Protein AF-A0A416XST8-F1 (afdb_monomer_lite)

Secondary structure (DSSP, 8-state):
---HHHHHHHHHHHHHHS-HHHHHHHHS-S-HHHHHHHHHHHHS---PPPPPP--PPPTTS-SS--HHHHHHHHHHHHTS---HHHHHHHTT--TTTTTPPP-

Sequence (103 aa):
MYSKEQKDIALRIYHQTESVTETIRILGYPTRRNLYTWIAEENTPPKTRKEYPVIDNPPDHPRNPPLEVKLNAIHRCYELGENIKYVSEDIGYSRASIYVSDE

Foldseek 3Di:
DDDPVRLVQLVVVCVVVVDLVVSCVVPVDDPSVVNVVSVVPVVDDPPDDDDDDPPADDPVDGLADPPVLLVVLCCCCPVVVDDLVVSCVVVVHDSVSSVDDDD

pLDDT: mean 91.88, std 8.28, range [55.78, 98.25]

Structure (mmCIF, N/CA/C/O backbone):
data_AF-A0A416XST8-F1
#
_entry.id   AF-A0A416XST8-F1
#
loop_
_atom_site.group_PDB
_atom_site.id
_atom_site.type_symbol
_atom_site.label_atom_id
_atom_site.label_alt_id
_atom_site.label_comp_id
_atom_site.label_asym_id
_atom_site.label_entity_id
_atom_site.label_seq_id
_atom_site.pdbx_PDB_ins_code
_atom_site.Cartn_x
_atom_site.Cartn_y
_atom_site.Cartn_z
_atom_site.occupancy
_atom_site.B_iso_or_equiv
_atom_site.auth_seq_id
_atom_site.auth_comp_id
_atom_site.auth_asym_id
_atom_site.auth_atom_id
_atom_site.pdbx_PDB_model_num
ATOM 1 N N . MET A 1 1 ? -6.009 11.958 19.847 1.00 83.38 1 MET A N 1
ATOM 2 C CA . MET A 1 1 ? -5.606 10.536 19.790 1.00 83.38 1 MET A CA 1
ATOM 3 C C . MET A 1 1 ? -5.826 9.960 21.181 1.00 83.38 1 MET A C 1
ATOM 5 O O . MET A 1 1 ? -5.466 10.645 22.128 1.00 83.38 1 MET A O 1
ATOM 9 N N . TYR A 1 2 ? -6.502 8.816 21.313 1.00 93.69 2 TYR A N 1
ATOM 10 C CA . TYR A 1 2 ? -6.760 8.188 22.619 1.00 93.69 2 TYR A CA 1
ATOM 11 C C . TYR A 1 2 ? -5.604 7.255 22.981 1.00 93.69 2 TYR A C 1
ATOM 13 O O . TYR A 1 2 ? -5.041 6.623 22.084 1.00 93.69 2 TYR A O 1
ATOM 21 N N . SER A 1 3 ? -5.247 7.182 24.263 1.00 96.06 3 SER A N 1
ATOM 22 C CA . SER A 1 3 ? -4.231 6.241 24.737 1.00 96.06 3 SER A CA 1
ATOM 23 C C . SER A 1 3 ? -4.755 4.801 24.711 1.00 96.06 3 SER A C 1
ATOM 25 O O . SER A 1 3 ? -5.964 4.562 24.609 1.00 96.06 3 SER A O 1
ATOM 27 N N . LYS A 1 4 ? -3.843 3.829 24.813 1.00 94.62 4 LYS A N 1
ATOM 28 C CA . LYS A 1 4 ? -4.215 2.413 24.903 1.00 94.62 4 LYS A CA 1
ATOM 29 C C . LYS A 1 4 ? -5.067 2.158 26.149 1.00 94.62 4 LYS A C 1
ATOM 31 O O . LYS A 1 4 ? -6.109 1.527 26.056 1.00 94.62 4 LYS A O 1
ATOM 36 N N . GLU A 1 5 ? -4.694 2.760 27.274 1.00 96.75 5 GLU A N 1
ATOM 37 C CA . GLU A 1 5 ? -5.413 2.655 28.545 1.00 96.75 5 GLU A CA 1
ATOM 38 C C . GLU A 1 5 ? -6.831 3.230 28.435 1.00 96.75 5 GLU A C 1
ATOM 40 O O . GLU A 1 5 ? -7.781 2.631 28.930 1.00 96.75 5 GLU A O 1
ATOM 45 N N . GLN A 1 6 ? -7.004 4.365 27.746 1.00 97.12 6 GLN A N 1
ATOM 46 C CA . GLN A 1 6 ? -8.332 4.938 27.494 1.00 97.12 6 GLN A CA 1
ATOM 47 C C . GLN A 1 6 ? -9.207 4.008 26.648 1.00 97.12 6 GLN A C 1
ATOM 49 O O . GLN A 1 6 ? -10.397 3.859 26.929 1.00 97.12 6 GLN A O 1
ATOM 54 N N . LYS A 1 7 ? -8.626 3.378 25.621 1.00 96.62 7 LYS A N 1
ATOM 55 C CA . LYS A 1 7 ? -9.323 2.396 24.785 1.00 96.62 7 LYS A CA 1
ATOM 56 C C . LYS A 1 7 ? -9.721 1.158 25.594 1.00 96.62 7 LYS A C 1
ATOM 58 O O . LYS A 1 7 ? -10.874 0.742 25.515 1.00 96.62 7 LYS A O 1
ATOM 63 N N . ASP A 1 8 ? -8.816 0.631 26.414 1.00 96.50 8 ASP A N 1
ATOM 64 C CA . ASP A 1 8 ? -9.058 -0.553 27.246 1.00 96.50 8 ASP A CA 1
ATOM 65 C C . ASP A 1 8 ? -10.142 -0.285 28.307 1.00 96.50 8 ASP A C 1
ATOM 67 O O . ASP A 1 8 ? -11.032 -1.110 28.520 1.00 96.50 8 ASP A O 1
ATOM 71 N N . ILE A 1 9 ? -10.136 0.901 28.932 1.00 97.69 9 ILE A N 1
ATOM 72 C CA . ILE A 1 9 ? -11.204 1.322 29.852 1.00 97.69 9 ILE A CA 1
ATOM 73 C C . ILE A 1 9 ? -12.544 1.418 29.113 1.00 97.69 9 ILE A C 1
ATOM 75 O O . ILE A 1 9 ? -13.547 0.920 29.625 1.00 97.69 9 ILE A O 1
ATOM 79 N N . ALA A 1 10 ? -12.576 2.029 27.924 1.00 97.69 10 ALA A N 1
ATOM 80 C CA . ALA A 1 10 ? -13.802 2.175 27.143 1.00 97.69 10 ALA A CA 1
ATOM 81 C C . ALA A 1 10 ? -14.406 0.823 26.740 1.00 97.69 10 ALA A C 1
ATOM 83 O O . ALA A 1 10 ? -15.610 0.630 26.903 1.00 97.69 10 ALA A O 1
ATOM 84 N N . LEU A 1 11 ? -13.578 -0.123 26.287 1.00 97.00 11 LEU A N 1
ATOM 85 C CA . LEU A 1 11 ? -14.014 -1.486 25.972 1.00 97.00 11 LEU A CA 1
ATOM 86 C C . LEU A 1 11 ? -14.529 -2.215 27.220 1.00 97.00 11 LEU A C 1
ATOM 88 O O . LEU A 1 11 ? -15.602 -2.809 27.182 1.00 97.00 11 LEU A O 1
ATOM 92 N N . ARG A 1 12 ? -13.842 -2.094 28.364 1.00 97.69 12 ARG A N 1
ATOM 93 C CA . ARG A 1 12 ? -14.300 -2.694 29.627 1.00 97.69 12 ARG A CA 1
ATOM 94 C C . ARG A 1 12 ? -15.671 -2.174 30.066 1.00 97.69 12 ARG A C 1
ATOM 96 O O . ARG A 1 12 ? -16.506 -2.971 30.475 1.00 97.69 12 ARG A O 1
ATOM 103 N N . ILE A 1 13 ? -15.904 -0.861 30.001 1.00 97.94 13 ILE A N 1
ATOM 104 C CA . ILE A 1 13 ? -17.213 -0.284 30.348 1.00 97.94 13 ILE A CA 1
ATOM 105 C C . ILE A 1 13 ? -18.277 -0.722 29.338 1.00 97.94 13 ILE A C 1
ATOM 107 O O . ILE A 1 13 ? -19.387 -1.044 29.742 1.00 97.94 13 ILE A O 1
ATOM 111 N N . TYR A 1 14 ? -17.949 -0.782 28.045 1.00 97.62 14 TYR A N 1
ATOM 112 C CA . TYR A 1 14 ? -18.858 -1.311 27.027 1.00 97.62 14 TYR A CA 1
ATOM 113 C C . TYR A 1 14 ? -19.301 -2.750 27.318 1.00 97.62 14 TYR A C 1
ATOM 115 O O . TYR A 1 14 ? -20.494 -3.022 27.265 1.00 97.62 14 TYR A O 1
ATOM 123 N N . HIS A 1 15 ? -18.389 -3.641 27.712 1.00 96.75 15 HIS A N 1
ATOM 124 C CA . HIS A 1 15 ? -18.744 -5.017 28.089 1.00 96.75 15 HIS A CA 1
ATOM 125 C C . HIS A 1 15 ? -19.613 -5.103 29.350 1.00 96.75 15 HIS A C 1
ATOM 127 O O . HIS A 1 15 ? -20.321 -6.084 29.536 1.00 96.75 15 HIS A O 1
ATOM 133 N N . GLN A 1 16 ? -19.578 -4.090 30.221 1.00 97.31 16 GLN A N 1
ATOM 134 C CA . GLN A 1 16 ? -20.447 -4.017 31.402 1.00 97.31 16 GLN A CA 1
ATOM 135 C C . GLN A 1 16 ? -21.836 -3.458 31.083 1.00 97.31 16 GLN A C 1
ATOM 137 O O . GLN A 1 16 ? -22.813 -3.864 31.706 1.00 97.31 16 GLN A O 1
ATOM 142 N N . THR A 1 17 ? -21.927 -2.489 30.168 1.00 96.81 17 THR A N 1
ATOM 143 C CA . THR A 1 17 ? -23.188 -1.810 29.833 1.00 96.81 17 THR A CA 1
ATOM 144 C C . THR A 1 17 ? -23.915 -2.426 28.646 1.00 96.81 17 THR A C 1
ATOM 146 O O . THR A 1 17 ? -25.084 -2.112 28.436 1.00 96.81 17 THR A O 1
ATOM 149 N N . GLU A 1 18 ? -23.207 -3.202 27.821 1.00 95.31 18 GLU A N 1
ATOM 150 C CA . GLU A 1 18 ? -23.644 -3.717 26.516 1.00 95.31 18 GLU A CA 1
ATOM 151 C C . GLU A 1 18 ? -24.215 -2.618 25.592 1.00 95.31 18 GLU A C 1
ATOM 153 O O . GLU A 1 18 ? -25.010 -2.868 24.686 1.00 95.31 18 GLU A O 1
ATOM 158 N N . SER A 1 19 ? -23.819 -1.357 25.815 1.00 97.31 19 SER A N 1
ATOM 159 C CA . SER A 1 19 ? -24.413 -0.191 25.156 1.00 97.31 19 SER A CA 1
ATOM 160 C C . SER A 1 19 ? -23.389 0.907 24.897 1.00 97.31 19 SER A C 1
ATOM 162 O O . SER A 1 19 ? -22.955 1.607 25.811 1.00 97.31 19 SER A O 1
ATOM 164 N N . VAL A 1 20 ? -23.088 1.132 23.613 1.00 97.25 20 VAL A N 1
ATOM 165 C CA . VAL A 1 20 ? -22.196 2.198 23.116 1.00 97.25 20 VAL A CA 1
ATOM 166 C C . VAL A 1 20 ? -22.618 3.579 23.617 1.00 97.25 20 VAL A C 1
ATOM 168 O O . VAL A 1 20 ? -21.779 4.387 24.012 1.00 97.25 20 VAL A O 1
ATOM 171 N N . THR A 1 21 ? -23.919 3.878 23.589 1.00 97.75 21 THR A N 1
ATOM 172 C CA . THR A 1 21 ? -24.422 5.188 24.026 1.00 97.75 21 THR A CA 1
ATOM 173 C C . THR A 1 21 ? -24.213 5.378 25.523 1.00 97.75 21 THR A C 1
ATOM 175 O O . THR A 1 21 ? -23.799 6.458 25.939 1.00 97.75 21 THR A O 1
ATOM 178 N N . GLU A 1 22 ? -24.441 4.331 26.316 1.00 98.00 22 GLU A N 1
ATOM 179 C CA . GLU A 1 22 ? -24.264 4.387 27.764 1.00 98.00 22 GLU A CA 1
ATOM 180 C C . GLU A 1 22 ? -22.784 4.490 28.150 1.00 98.00 22 GLU A C 1
ATOM 182 O O . GLU A 1 22 ? -22.423 5.318 28.981 1.00 98.00 22 GLU A O 1
ATOM 187 N N . THR A 1 23 ? -21.902 3.749 27.475 1.00 98.25 23 THR A N 1
ATOM 188 C CA . THR A 1 23 ? -20.447 3.852 27.661 1.00 98.25 23 THR A CA 1
ATOM 189 C C . THR A 1 23 ? -19.948 5.278 27.440 1.00 98.25 23 THR A C 1
ATOM 191 O O . THR A 1 23 ? -19.205 5.814 28.260 1.00 98.25 23 THR A O 1
ATOM 194 N N . ILE A 1 24 ? -20.393 5.921 26.355 1.00 97.94 24 ILE A N 1
ATOM 195 C CA . ILE A 1 24 ? -20.001 7.297 26.024 1.00 97.94 24 ILE A CA 1
ATOM 196 C C . ILE A 1 24 ? -20.590 8.289 27.027 1.00 97.94 24 ILE A C 1
ATOM 198 O O . ILE A 1 24 ? -19.922 9.256 27.384 1.00 97.94 24 ILE A O 1
ATOM 202 N N . ARG A 1 25 ? -21.813 8.049 27.514 1.00 97.94 25 ARG A N 1
ATOM 203 C CA . ARG A 1 25 ? -22.441 8.869 28.558 1.00 97.94 25 ARG A CA 1
ATOM 204 C C . ARG A 1 25 ? -21.659 8.811 29.873 1.00 97.94 25 ARG A C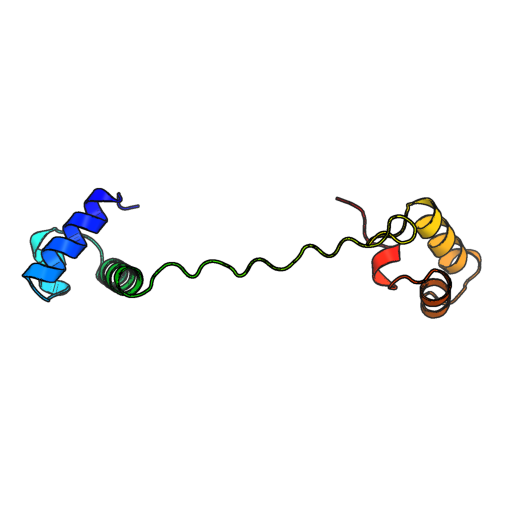 1
ATOM 206 O O . ARG A 1 25 ? -21.473 9.850 30.495 1.00 97.94 25 ARG A O 1
ATOM 213 N N . ILE A 1 26 ? -21.193 7.625 30.269 1.00 97.69 26 ILE A N 1
ATOM 214 C CA . ILE A 1 26 ? -20.421 7.403 31.502 1.00 97.69 26 ILE A CA 1
ATOM 215 C C . ILE A 1 26 ? -19.028 8.033 31.408 1.00 97.69 26 ILE A C 1
ATOM 217 O O . ILE A 1 26 ? -18.577 8.678 32.351 1.00 97.69 26 ILE A O 1
ATOM 221 N N . LEU A 1 27 ? -18.332 7.839 30.286 1.00 97.38 27 LEU A N 1
ATOM 222 C CA . LEU A 1 27 ? -16.933 8.248 30.143 1.00 97.38 27 LEU A CA 1
ATOM 223 C C . LEU A 1 27 ? -16.757 9.679 29.616 1.00 97.38 27 LEU A C 1
ATOM 225 O O . LEU A 1 27 ? -15.704 10.277 29.818 1.00 97.38 27 LEU A O 1
ATOM 229 N N . GLY A 1 28 ? -17.745 10.223 28.903 1.00 97.62 28 GLY A N 1
ATOM 230 C CA . GLY A 1 28 ? -17.625 11.487 28.164 1.00 97.62 28 GLY A CA 1
ATOM 231 C C . GLY A 1 28 ? -16.782 11.382 26.883 1.00 97.62 28 GLY A C 1
ATOM 232 O O . GLY A 1 28 ? -16.553 12.376 26.197 1.00 97.62 28 GLY A O 1
ATOM 233 N N . TYR A 1 29 ? -16.311 10.179 26.556 1.00 96.38 29 TYR A N 1
ATOM 234 C CA . TYR A 1 29 ? -15.532 9.827 25.371 1.00 96.38 29 TYR A CA 1
ATOM 235 C C . TYR A 1 29 ? -15.686 8.313 25.104 1.00 96.38 29 TYR A C 1
ATOM 237 O O . TYR A 1 29 ? -16.183 7.593 25.967 1.00 96.38 29 TYR A O 1
ATOM 245 N N . PRO A 1 30 ? -15.243 7.773 23.957 1.00 96.19 30 PRO A N 1
ATOM 246 C CA . PRO A 1 30 ? -14.861 8.462 22.727 1.00 96.19 30 PRO A CA 1
ATOM 247 C C . PRO A 1 30 ? -16.106 8.873 21.915 1.00 96.19 30 PRO A C 1
ATOM 249 O O . PRO A 1 30 ? -17.229 8.855 22.409 1.00 96.19 30 PRO A O 1
ATOM 252 N N . THR A 1 31 ? -15.941 9.237 20.642 1.00 96.81 31 THR A N 1
ATOM 253 C CA . THR A 1 31 ? -17.087 9.325 19.722 1.00 96.81 31 THR A CA 1
ATOM 254 C C . THR A 1 31 ? -17.669 7.931 19.450 1.00 96.81 31 THR A C 1
ATOM 256 O O . THR A 1 31 ? -16.950 6.932 19.505 1.00 96.81 31 THR A O 1
ATOM 259 N N . ARG A 1 32 ? -18.953 7.848 19.060 1.00 96.88 32 ARG A N 1
ATOM 260 C CA . ARG A 1 32 ? -19.585 6.566 18.669 1.00 96.88 32 ARG A CA 1
ATOM 261 C C . ARG A 1 32 ? -18.785 5.812 17.611 1.00 96.88 32 ARG A C 1
ATOM 263 O O . ARG A 1 32 ? -18.619 4.604 17.726 1.00 96.88 32 ARG A O 1
ATOM 270 N N . ARG A 1 33 ? -18.270 6.527 16.602 1.00 96.75 33 ARG A N 1
ATOM 271 C CA . ARG A 1 33 ? -17.465 5.940 15.521 1.00 96.75 33 ARG A CA 1
ATOM 272 C C . ARG A 1 33 ? -16.238 5.220 16.074 1.00 96.75 33 ARG A C 1
ATOM 274 O O . ARG A 1 33 ? -16.002 4.079 15.707 1.00 96.75 33 ARG A O 1
ATOM 281 N N . ASN A 1 34 ? -15.497 5.873 16.964 1.00 96.31 34 ASN A N 1
ATOM 282 C CA . ASN A 1 34 ? -14.289 5.290 17.537 1.00 96.31 34 ASN A CA 1
ATOM 283 C C . ASN A 1 34 ? -14.606 4.055 18.380 1.00 96.31 34 ASN A C 1
ATOM 285 O O . ASN A 1 34 ? -13.903 3.060 18.253 1.00 96.31 34 ASN A O 1
ATOM 289 N N . LEU A 1 35 ? -15.674 4.091 19.187 1.00 96.75 35 LEU A N 1
ATOM 290 C CA . LEU A 1 35 ? -16.043 2.936 20.004 1.00 96.75 35 LEU A CA 1
ATOM 291 C C . LEU A 1 35 ? -16.444 1.734 19.134 1.00 96.75 35 LEU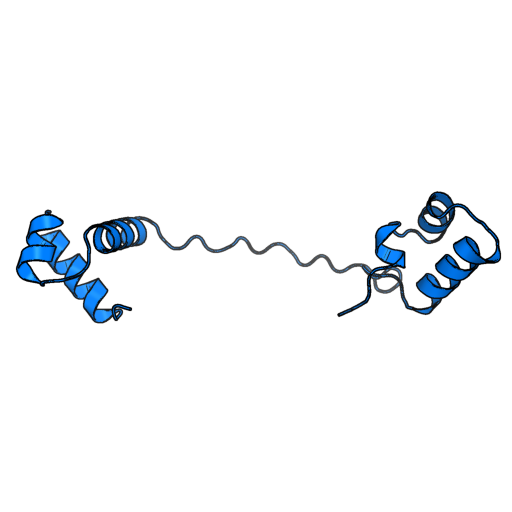 A C 1
ATOM 293 O O . LEU A 1 35 ? -15.955 0.637 19.374 1.00 96.75 35 LEU A O 1
ATOM 297 N N . TYR A 1 36 ? -17.231 1.939 18.071 1.00 96.38 36 TYR A N 1
ATOM 298 C CA . TYR A 1 36 ? -17.529 0.869 17.109 1.00 96.38 36 TYR A CA 1
ATOM 299 C C . TYR A 1 36 ? -16.273 0.309 16.434 1.00 96.38 36 TYR A C 1
ATOM 301 O O . TYR A 1 36 ? -16.148 -0.906 16.306 1.00 96.38 36 TYR A O 1
ATOM 309 N N . THR A 1 37 ? -15.334 1.170 16.027 1.00 95.00 37 THR A N 1
ATOM 310 C CA . THR A 1 37 ? -14.052 0.726 15.464 1.00 95.00 37 THR A CA 1
ATOM 311 C C . THR A 1 37 ? -13.296 -0.161 16.451 1.00 95.00 37 THR A C 1
ATOM 313 O O . THR A 1 37 ? -12.829 -1.229 16.074 1.00 95.00 37 THR A O 1
ATOM 316 N N . TRP A 1 38 ? -13.207 0.240 17.719 1.00 94.94 38 TRP A N 1
ATOM 317 C CA . TRP A 1 38 ? -12.486 -0.524 18.737 1.00 94.94 38 TRP A CA 1
ATOM 318 C C . TRP A 1 38 ? -13.142 -1.869 19.046 1.00 94.94 38 TRP A C 1
ATOM 320 O O . TRP A 1 38 ? -12.427 -2.853 19.189 1.00 94.94 38 TRP A O 1
ATOM 330 N N . ILE A 1 39 ? -14.477 -1.927 19.075 1.00 94.50 39 ILE A N 1
ATOM 331 C CA . ILE A 1 39 ? -15.231 -3.182 19.217 1.00 94.50 39 ILE A CA 1
ATOM 332 C C . ILE A 1 39 ? -14.961 -4.104 18.018 1.00 94.50 39 ILE A C 1
ATOM 334 O O . ILE A 1 39 ? -14.753 -5.303 18.182 1.00 94.50 39 ILE A O 1
ATOM 338 N N . ALA A 1 40 ? -14.928 -3.568 16.796 1.00 92.94 40 ALA A N 1
ATOM 339 C CA . ALA A 1 40 ? -14.623 -4.363 15.606 1.00 92.94 40 ALA A CA 1
ATOM 340 C C . ALA A 1 40 ? -13.180 -4.900 15.615 1.00 92.94 40 ALA A C 1
ATOM 342 O O . ALA A 1 40 ? -12.947 -6.047 15.233 1.00 92.94 40 ALA A O 1
ATOM 343 N N . GLU A 1 41 ? -12.223 -4.088 16.069 1.00 90.06 41 GLU A N 1
ATOM 344 C CA . GLU A 1 41 ? -10.815 -4.470 16.226 1.00 90.06 41 GLU A CA 1
ATOM 345 C C . GLU A 1 41 ? -10.609 -5.521 17.325 1.00 90.06 41 GLU A C 1
ATOM 347 O O . GLU A 1 41 ? -9.789 -6.413 17.152 1.00 90.06 41 GLU A O 1
ATOM 352 N N . GLU A 1 42 ? -11.355 -5.462 18.430 1.00 87.88 42 GLU A N 1
ATOM 353 C CA . GLU A 1 42 ? -11.320 -6.490 19.482 1.00 87.88 42 GLU A CA 1
ATOM 354 C C . GLU A 1 42 ? -11.785 -7.857 18.951 1.00 87.88 42 GLU A C 1
ATOM 356 O O . GLU A 1 42 ? -11.184 -8.886 19.252 1.00 87.88 42 GLU A O 1
ATOM 361 N N . ASN A 1 43 ? -12.809 -7.858 18.092 1.00 82.81 43 ASN A N 1
ATOM 362 C CA . ASN A 1 43 ? -13.350 -9.071 17.473 1.00 82.81 43 ASN A CA 1
ATOM 363 C C . ASN A 1 43 ? -12.541 -9.566 16.262 1.00 82.81 43 ASN A C 1
ATOM 365 O O . ASN A 1 43 ? -12.746 -10.689 15.798 1.00 82.81 43 ASN A O 1
ATOM 369 N N . THR A 1 44 ? -11.639 -8.742 15.725 1.00 83.69 44 THR A N 1
ATOM 370 C CA . THR A 1 44 ? -10.854 -9.068 14.532 1.00 83.69 44 THR A CA 1
ATOM 371 C C . THR A 1 44 ? -9.373 -9.076 14.891 1.00 83.69 44 THR A C 1
ATOM 373 O O . THR A 1 44 ? -8.759 -8.007 14.922 1.00 83.69 44 THR A O 1
ATOM 376 N N . PRO A 1 45 ? -8.749 -10.247 15.117 1.00 72.06 45 PRO A N 1
ATOM 377 C CA . PRO A 1 45 ? -7.317 -10.284 15.364 1.00 72.06 45 PRO A CA 1
ATOM 378 C C . PRO A 1 45 ? -6.575 -9.634 14.184 1.00 72.06 45 PRO A C 1
ATOM 380 O O . PRO A 1 45 ? -6.988 -9.817 13.028 1.00 72.06 45 PRO A O 1
ATOM 383 N N . PRO A 1 46 ? -5.489 -8.877 14.436 1.00 73.62 46 PRO A N 1
ATOM 384 C CA . PRO A 1 46 ? -4.684 -8.295 13.374 1.00 73.62 46 PRO A CA 1
ATOM 385 C C . PRO A 1 46 ? -4.295 -9.386 12.380 1.00 73.62 46 PRO A C 1
ATOM 387 O O . PRO A 1 46 ? -3.657 -10.375 12.744 1.00 73.62 46 PRO A O 1
ATOM 390 N N . LYS A 1 47 ? -4.698 -9.229 11.116 1.00 77.06 47 LYS A N 1
ATOM 391 C CA . LYS A 1 47 ? -4.267 -10.148 10.063 1.00 77.06 47 LYS A CA 1
ATOM 392 C C . LYS A 1 47 ? -2.757 -10.001 9.929 1.00 77.06 47 LYS A C 1
ATOM 394 O O . LYS A 1 47 ? -2.282 -8.948 9.502 1.00 77.06 47 LYS A O 1
ATOM 399 N N . THR A 1 48 ? -2.005 -11.040 10.276 1.00 79.50 48 THR A N 1
ATOM 400 C CA . THR A 1 48 ? -0.591 -11.101 9.917 1.00 79.50 48 THR A CA 1
ATOM 401 C C . THR A 1 48 ? -0.510 -11.071 8.395 1.00 79.50 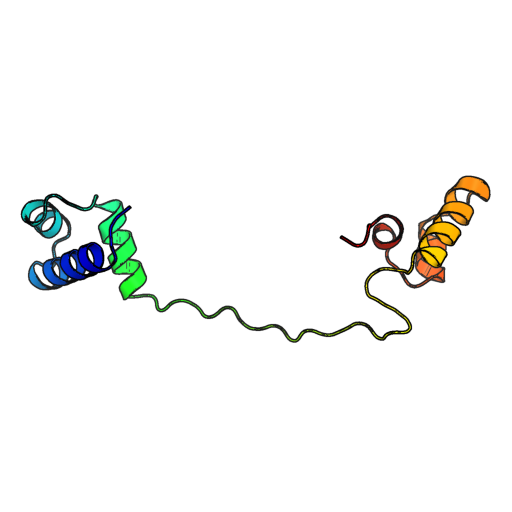48 THR A C 1
ATOM 403 O O . THR A 1 48 ? -1.203 -11.812 7.689 1.00 79.50 48 THR A O 1
ATOM 406 N N . ARG A 1 49 ? 0.270 -10.129 7.859 1.00 77.19 49 ARG A N 1
ATOM 407 C CA . ARG A 1 49 ? 0.512 -10.079 6.419 1.00 77.19 49 ARG A CA 1
ATOM 408 C C . ARG A 1 49 ? 1.208 -11.385 6.047 1.00 77.19 49 ARG A C 1
ATOM 410 O O . ARG A 1 49 ? 2.180 -11.754 6.696 1.00 77.19 49 ARG A O 1
ATOM 417 N N . LYS A 1 50 ? 0.705 -12.087 5.028 1.00 80.00 50 LYS A N 1
ATOM 418 C CA . LYS A 1 50 ? 1.399 -13.266 4.502 1.00 80.00 50 LYS A CA 1
ATOM 419 C C . LYS A 1 50 ? 2.788 -12.830 4.042 1.00 80.00 50 LYS A C 1
ATOM 421 O O . LYS A 1 50 ? 2.892 -11.913 3.224 1.00 80.00 50 LYS A O 1
ATOM 426 N N . GLU A 1 51 ? 3.818 -13.464 4.584 1.00 80.06 51 GLU A N 1
ATOM 427 C CA . GLU A 1 51 ? 5.169 -13.342 4.058 1.00 80.06 51 GLU A CA 1
ATOM 428 C C . GLU A 1 51 ? 5.194 -14.034 2.697 1.00 80.06 51 GLU A C 1
ATOM 430 O O . GLU A 1 51 ? 4.815 -15.199 2.563 1.00 80.06 51 GLU A O 1
ATOM 435 N N . TYR A 1 52 ? 5.559 -13.278 1.667 1.00 77.31 52 TYR A N 1
ATOM 436 C CA . TYR A 1 52 ? 5.845 -13.846 0.360 1.00 77.31 52 TYR A CA 1
ATOM 437 C C . TYR A 1 52 ? 7.333 -14.194 0.329 1.00 77.31 52 TYR A C 1
ATOM 439 O O . TYR A 1 52 ? 8.129 -13.391 0.823 1.00 77.31 52 TYR A O 1
ATOM 447 N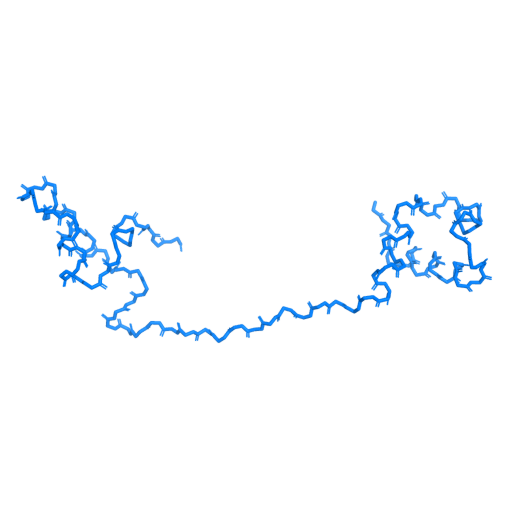 N . PRO A 1 53 ? 7.724 -15.351 -0.232 1.00 78.56 53 PRO A N 1
ATOM 448 C CA . PRO A 1 53 ? 9.134 -15.665 -0.393 1.00 78.56 53 PRO A CA 1
ATOM 449 C C . PRO A 1 53 ? 9.793 -14.571 -1.237 1.00 78.56 53 PRO A C 1
ATOM 451 O O . PRO A 1 53 ? 9.282 -14.204 -2.298 1.00 78.56 53 PRO A O 1
ATOM 454 N N . VAL A 1 54 ? 10.919 -14.049 -0.755 1.00 72.06 54 VAL A N 1
ATOM 455 C CA . VAL A 1 54 ? 11.798 -13.205 -1.564 1.00 72.06 54 VAL A CA 1
ATOM 456 C C . VAL A 1 54 ? 12.494 -14.145 -2.541 1.00 72.06 54 VAL A C 1
ATOM 458 O O . VAL A 1 54 ? 13.374 -14.910 -2.159 1.00 72.06 54 VAL A O 1
ATOM 461 N N . ILE A 1 55 ? 12.011 -14.177 -3.780 1.00 77.69 55 ILE A N 1
ATOM 462 C CA . ILE A 1 55 ? 12.679 -14.886 -4.869 1.00 77.69 55 ILE A CA 1
ATOM 463 C C . ILE A 1 55 ? 13.642 -13.877 -5.477 1.00 77.69 55 ILE A C 1
ATOM 465 O O . ILE A 1 55 ? 13.215 -12.983 -6.210 1.00 77.69 55 ILE A O 1
ATOM 469 N N . ASP A 1 56 ? 14.917 -13.992 -5.118 1.00 77.81 56 ASP A N 1
ATOM 470 C CA . ASP A 1 56 ? 15.957 -13.173 -5.722 1.00 77.81 56 ASP A CA 1
ATOM 471 C C . ASP A 1 56 ? 16.183 -13.609 -7.170 1.00 77.81 56 ASP A C 1
ATOM 473 O O . ASP A 1 56 ? 16.227 -14.798 -7.499 1.00 77.81 56 ASP A O 1
ATOM 477 N N . ASN A 1 57 ? 16.328 -12.618 -8.043 1.00 82.69 57 ASN A N 1
ATOM 478 C CA . ASN A 1 57 ? 16.799 -12.848 -9.397 1.00 82.69 57 ASN A CA 1
ATOM 479 C C . ASN A 1 57 ? 18.253 -13.351 -9.355 1.00 82.69 57 ASN A C 1
ATOM 481 O O . ASN A 1 57 ? 19.016 -12.930 -8.479 1.00 82.69 57 ASN A O 1
ATOM 485 N N . PRO A 1 58 ? 18.662 -14.224 -10.290 1.00 86.19 58 PRO A N 1
ATOM 486 C CA . PRO A 1 58 ? 20.021 -14.734 -10.294 1.00 86.19 58 PRO A CA 1
ATOM 487 C C . PRO A 1 58 ? 21.024 -13.589 -10.573 1.00 86.19 58 PRO A C 1
ATOM 489 O O . PRO A 1 58 ? 20.664 -12.606 -11.228 1.00 86.19 58 PRO A O 1
ATOM 492 N N . PRO A 1 59 ? 22.272 -13.665 -10.062 1.00 85.12 59 PRO A N 1
ATOM 493 C CA . PRO A 1 59 ? 23.225 -12.549 -10.135 1.00 85.12 59 PRO A CA 1
ATOM 494 C C . PRO A 1 59 ? 23.607 -12.128 -11.559 1.00 85.12 59 PRO A C 1
ATOM 496 O O . PRO A 1 59 ? 23.991 -10.984 -11.783 1.00 85.12 59 PRO A O 1
ATOM 499 N N . ASP A 1 60 ? 23.522 -13.057 -12.507 1.00 88.25 60 ASP A N 1
ATOM 500 C CA . ASP A 1 60 ? 23.771 -12.854 -13.935 1.00 88.25 60 ASP A CA 1
ATOM 501 C C . ASP A 1 60 ? 22.616 -12.136 -14.651 1.00 88.25 60 ASP A C 1
ATOM 503 O O . ASP A 1 60 ? 22.816 -11.565 -15.722 1.00 88.25 60 ASP A O 1
ATOM 507 N N . HIS A 1 61 ? 21.423 -12.120 -14.054 1.00 89.56 61 HIS A N 1
ATOM 508 C CA . HIS A 1 61 ? 20.252 -11.436 -14.584 1.00 89.56 61 HIS A CA 1
ATOM 509 C C . HIS A 1 61 ? 19.451 -10.746 -13.463 1.00 89.56 61 HIS A C 1
ATOM 511 O O . HIS A 1 61 ? 18.331 -11.164 -13.136 1.00 89.56 61 HIS A O 1
ATOM 517 N N . PRO A 1 62 ? 20.004 -9.675 -12.856 1.00 91.12 62 PRO A N 1
ATOM 518 C CA . PRO A 1 62 ? 19.346 -8.944 -11.777 1.00 91.12 62 PRO A CA 1
ATOM 519 C C . PRO A 1 62 ? 18.004 -8.375 -12.236 1.00 91.12 62 PRO A C 1
ATOM 521 O O . PRO A 1 62 ? 17.783 -8.154 -13.425 1.00 91.12 62 PRO A O 1
ATOM 524 N N . ARG A 1 63 ? 17.107 -8.094 -11.283 1.00 88.25 63 ARG A N 1
ATOM 525 C CA . ARG A 1 63 ? 15.756 -7.564 -11.554 1.00 88.25 63 ARG A CA 1
ATOM 526 C C . ARG A 1 63 ? 15.768 -6.323 -12.448 1.00 88.25 63 ARG A C 1
ATOM 528 O O . ARG A 1 63 ? 14.912 -6.191 -13.324 1.00 88.25 63 ARG A O 1
ATOM 535 N N . ASN A 1 64 ? 16.728 -5.436 -12.211 1.00 90.38 64 ASN A N 1
ATOM 536 C CA . ASN A 1 64 ? 16.966 -4.259 -13.027 1.00 90.38 64 ASN A CA 1
ATOM 537 C C . ASN A 1 64 ? 18.290 -4.437 -13.781 1.00 90.38 64 ASN A C 1
ATOM 539 O O . ASN A 1 64 ? 19.263 -4.886 -13.173 1.00 90.38 64 ASN A O 1
ATOM 543 N N . PRO A 1 65 ? 18.345 -4.091 -15.079 1.00 92.62 65 PRO A N 1
ATOM 544 C CA . PRO A 1 65 ? 19.563 -4.225 -15.859 1.00 92.62 65 PRO A CA 1
ATOM 545 C C . PRO A 1 65 ? 20.673 -3.336 -15.289 1.00 92.62 65 PRO A C 1
ATOM 547 O O . PRO A 1 65 ? 20.389 -2.220 -14.840 1.00 92.62 65 PRO A O 1
ATOM 550 N N . PRO A 1 66 ? 21.939 -3.775 -15.345 1.00 93.44 66 PRO A N 1
ATOM 551 C CA . PRO A 1 66 ? 23.059 -2.927 -14.970 1.00 93.44 66 PRO A CA 1
ATOM 552 C C . PRO A 1 66 ? 23.148 -1.709 -15.898 1.00 93.44 66 PRO A C 1
ATOM 554 O O . PRO A 1 66 ? 22.659 -1.721 -17.033 1.00 93.44 66 PRO A O 1
ATOM 557 N N . LEU A 1 67 ? 23.801 -0.649 -15.417 1.00 93.25 67 LEU A N 1
ATOM 558 C CA . LEU A 1 67 ? 23.901 0.630 -16.124 1.00 93.25 67 LEU A CA 1
ATOM 559 C C . LEU A 1 67 ? 24.416 0.476 -17.563 1.00 93.25 67 LEU A C 1
ATOM 561 O O . LEU A 1 67 ? 23.856 1.072 -18.478 1.00 93.25 67 LEU A O 1
ATOM 565 N N . GLU A 1 68 ? 25.437 -0.352 -17.775 1.00 94.44 68 GLU A N 1
ATOM 566 C CA . GLU A 1 68 ? 26.023 -0.576 -19.103 1.00 94.44 68 GLU A CA 1
ATOM 567 C C . GLU A 1 68 ? 25.008 -1.151 -20.101 1.00 94.44 68 GLU A C 1
ATOM 569 O O . GLU A 1 68 ? 24.930 -0.692 -21.242 1.00 94.44 68 GLU A O 1
ATOM 574 N N . VAL A 1 69 ? 24.169 -2.092 -19.657 1.00 95.38 69 VAL A N 1
ATOM 575 C CA . VAL A 1 69 ? 23.107 -2.689 -20.482 1.00 95.38 69 VAL A CA 1
ATOM 576 C C . VAL A 1 69 ? 22.033 -1.649 -20.811 1.00 95.38 69 VAL A C 1
ATOM 578 O O . VAL A 1 69 ? 21.588 -1.574 -21.957 1.00 95.38 69 VAL A O 1
ATOM 581 N N . LYS A 1 70 ? 21.661 -0.790 -19.849 1.00 95.38 70 LYS A N 1
ATOM 582 C CA . LYS A 1 70 ? 20.722 0.324 -20.082 1.00 95.38 70 LYS A CA 1
ATOM 583 C C . LYS A 1 70 ? 21.272 1.313 -21.115 1.00 95.38 70 LYS A C 1
ATOM 585 O O . LYS A 1 70 ? 20.568 1.658 -22.061 1.00 95.38 70 LYS A O 1
ATOM 590 N N . LEU A 1 71 ? 22.531 1.737 -20.972 1.00 96.12 71 LEU A N 1
ATOM 591 C CA . LEU A 1 71 ? 23.175 2.683 -21.891 1.00 96.12 71 LEU A CA 1
ATOM 592 C C . LEU A 1 71 ? 23.295 2.112 -23.307 1.00 96.12 71 LEU A C 1
ATOM 594 O O . LEU A 1 71 ? 22.977 2.807 -24.272 1.00 96.12 71 LEU A O 1
ATOM 598 N N . ASN A 1 72 ? 23.681 0.840 -23.441 1.00 97.25 72 ASN A N 1
ATOM 599 C CA . ASN A 1 72 ? 23.731 0.175 -24.741 1.00 97.25 72 ASN A CA 1
ATOM 600 C C . ASN A 1 72 ? 22.344 0.103 -25.400 1.00 97.25 72 ASN A C 1
ATOM 602 O O . ASN A 1 72 ? 22.205 0.436 -26.578 1.00 97.25 72 ASN A O 1
ATOM 606 N N . ALA A 1 73 ? 21.310 -0.263 -24.636 1.00 97.19 73 ALA A N 1
ATOM 607 C CA . ALA A 1 73 ? 19.939 -0.313 -25.133 1.00 97.19 73 ALA A CA 1
ATOM 608 C C . ALA A 1 73 ? 19.445 1.066 -25.603 1.00 97.19 73 ALA A C 1
ATOM 610 O O . ALA A 1 73 ? 18.824 1.172 -26.662 1.00 97.19 73 ALA A O 1
ATOM 611 N N . ILE A 1 74 ? 19.758 2.131 -24.855 1.00 96.38 74 ILE A N 1
ATOM 612 C CA . ILE A 1 74 ? 19.427 3.514 -25.226 1.00 96.38 74 ILE A CA 1
ATOM 613 C C . ILE A 1 74 ? 20.151 3.911 -26.517 1.00 96.38 74 ILE A C 1
ATOM 615 O O . ILE A 1 74 ? 19.495 4.381 -27.443 1.00 96.38 74 ILE A O 1
ATOM 619 N N . HIS A 1 75 ? 21.458 3.666 -26.629 1.00 97.50 75 HIS A N 1
ATOM 620 C CA . HIS A 1 75 ? 22.223 3.951 -27.848 1.00 97.50 75 HIS A CA 1
ATOM 621 C C . HIS A 1 75 ? 21.622 3.246 -29.077 1.00 97.50 75 HIS A C 1
ATOM 623 O O . HIS A 1 75 ? 21.343 3.885 -30.091 1.00 97.50 75 HIS A O 1
ATOM 629 N N . ARG A 1 76 ? 21.324 1.942 -28.978 1.00 97.88 76 ARG A N 1
ATOM 630 C CA . ARG A 1 76 ? 20.672 1.178 -30.059 1.00 97.88 76 ARG A CA 1
ATOM 631 C C . ARG A 1 76 ? 19.333 1.784 -30.480 1.00 97.88 76 ARG A C 1
ATOM 633 O O . ARG A 1 76 ? 19.048 1.896 -31.669 1.00 97.88 76 ARG A O 1
ATOM 640 N N . CYS A 1 77 ? 18.519 2.213 -29.519 1.00 97.00 77 CYS A N 1
ATOM 641 C CA . CYS A 1 77 ? 17.201 2.768 -29.818 1.00 97.00 77 CYS A CA 1
ATOM 642 C C . CYS A 1 77 ? 17.257 4.187 -30.402 1.00 97.00 77 CYS A C 1
ATOM 644 O O . CYS A 1 77 ? 16.517 4.486 -31.336 1.00 97.00 77 CYS A O 1
ATOM 646 N N . TYR A 1 78 ? 18.095 5.068 -29.853 1.00 95.75 78 TYR A N 1
ATOM 647 C CA . TYR A 1 78 ? 18.087 6.495 -30.196 1.00 95.75 78 TYR A CA 1
ATOM 648 C C . TYR A 1 78 ? 19.077 6.870 -31.299 1.00 95.75 78 TYR A C 1
ATOM 650 O O . TYR A 1 78 ? 18.761 7.736 -32.110 1.00 95.75 78 TYR A O 1
ATOM 658 N N . GLU A 1 79 ? 20.247 6.234 -31.348 1.00 96.62 79 GLU A N 1
ATOM 659 C CA . GLU A 1 79 ? 21.284 6.556 -32.336 1.00 96.62 79 GLU A CA 1
ATOM 660 C C . GLU A 1 79 ? 21.201 5.643 -33.561 1.00 96.62 79 GLU A C 1
ATOM 662 O O . GLU A 1 79 ? 21.340 6.112 -34.689 1.00 96.62 79 GLU A O 1
ATOM 667 N N . LEU A 1 80 ? 20.915 4.351 -33.358 1.00 97.44 80 LEU A N 1
ATOM 668 C CA . LEU A 1 80 ? 20.802 3.377 -34.454 1.00 97.44 80 LEU A CA 1
ATOM 669 C C . LEU A 1 80 ? 19.361 3.189 -34.957 1.00 97.44 80 LEU A C 1
ATOM 671 O O . LEU A 1 80 ? 19.146 2.566 -35.996 1.00 97.44 80 LEU A O 1
ATOM 675 N N . GLY A 1 81 ? 18.371 3.733 -34.241 1.00 96.81 81 GLY A N 1
ATOM 676 C CA . GLY A 1 81 ? 16.957 3.658 -34.615 1.00 96.81 81 GLY A CA 1
ATOM 677 C C . GLY A 1 81 ? 16.335 2.264 -34.469 1.00 96.81 81 GLY A C 1
ATOM 678 O O . GLY A 1 81 ? 15.293 1.994 -35.072 1.00 96.81 81 GLY A O 1
ATOM 679 N N . GLU A 1 82 ? 16.951 1.362 -33.697 1.00 97.88 82 GLU A N 1
ATOM 680 C CA . GLU A 1 82 ? 16.391 0.035 -33.446 1.00 97.88 82 GLU A CA 1
ATOM 681 C C . GLU A 1 82 ? 15.082 0.119 -32.644 1.00 97.88 82 GLU A C 1
ATOM 683 O O . GLU A 1 82 ? 14.892 0.969 -31.771 1.00 97.88 82 GLU A O 1
ATOM 688 N N . ASN A 1 83 ? 14.147 -0.798 -32.909 1.00 97.44 83 ASN A N 1
ATOM 689 C CA . ASN A 1 83 ? 12.889 -0.817 -32.172 1.00 97.44 83 ASN A CA 1
ATOM 690 C C . ASN A 1 83 ? 13.125 -1.301 -30.735 1.00 97.44 83 ASN A C 1
ATOM 692 O O . ASN A 1 83 ? 13.526 -2.444 -30.519 1.00 97.44 83 ASN A O 1
ATOM 696 N N . ILE A 1 84 ? 12.755 -0.470 -29.758 1.00 96.31 84 ILE A N 1
ATOM 697 C CA . ILE A 1 84 ? 12.849 -0.772 -28.322 1.00 96.31 84 ILE A CA 1
ATOM 698 C C . ILE A 1 84 ? 12.238 -2.128 -27.929 1.00 96.31 84 ILE A C 1
ATOM 700 O O . ILE A 1 84 ? 12.708 -2.745 -26.981 1.00 96.31 84 ILE A O 1
ATOM 704 N N . LYS A 1 85 ? 11.214 -2.623 -28.646 1.00 97.38 85 LYS A N 1
ATOM 705 C CA . LYS A 1 85 ? 10.657 -3.965 -28.417 1.00 97.38 85 LYS A CA 1
ATOM 706 C C . LYS A 1 85 ? 11.724 -5.039 -28.651 1.00 97.38 85 LYS A C 1
ATOM 708 O O . LYS A 1 85 ? 11.990 -5.816 -27.742 1.00 97.38 85 LYS A O 1
ATOM 713 N N . TYR A 1 86 ? 12.348 -5.037 -29.827 1.00 97.94 86 TYR A N 1
ATOM 714 C CA . TYR A 1 86 ? 13.353 -6.035 -30.196 1.00 97.94 86 TYR A CA 1
ATOM 715 C C . TYR A 1 86 ? 14.623 -5.893 -29.360 1.00 97.94 86 TYR A C 1
ATOM 717 O O . TYR A 1 86 ? 15.159 -6.898 -28.916 1.00 97.94 86 TYR A O 1
ATOM 725 N N . VAL A 1 87 ? 15.044 -4.660 -29.059 1.00 97.81 87 VAL A N 1
ATOM 726 C CA . VAL A 1 87 ? 16.180 -4.422 -28.157 1.00 97.81 87 VAL A CA 1
ATOM 727 C C . VAL A 1 87 ? 15.898 -4.992 -26.767 1.00 97.81 87 VAL A C 1
ATOM 729 O O . VAL A 1 87 ? 16.761 -5.649 -26.201 1.00 97.81 87 VAL A O 1
ATOM 732 N N . SER A 1 88 ? 14.690 -4.791 -26.224 1.00 96.94 88 SER A N 1
ATOM 733 C CA . SER A 1 88 ? 14.324 -5.319 -24.902 1.00 96.94 88 SER A CA 1
ATOM 734 C C . SER A 1 88 ? 14.255 -6.852 -24.864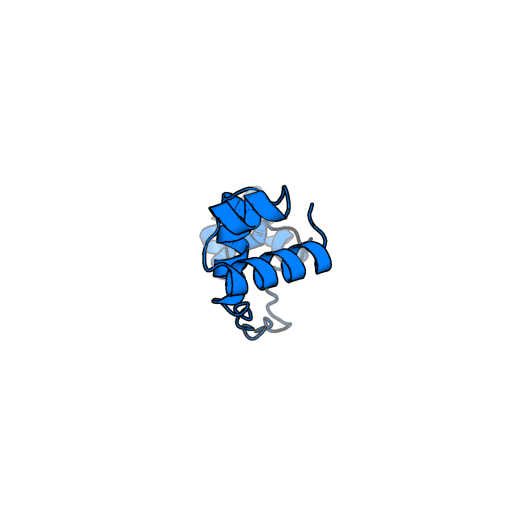 1.00 96.94 88 SER A C 1
ATOM 736 O O . SER A 1 88 ? 14.727 -7.461 -23.907 1.00 96.94 88 SER A O 1
ATOM 738 N N . GLU A 1 89 ? 13.730 -7.474 -25.925 1.00 96.88 89 GLU A N 1
ATOM 739 C CA . GLU A 1 89 ? 13.668 -8.934 -26.068 1.00 96.88 89 GLU A CA 1
ATOM 740 C C . GLU A 1 89 ? 15.073 -9.551 -26.174 1.00 96.88 89 GLU A C 1
ATOM 742 O O . GLU A 1 89 ? 15.334 -10.568 -25.538 1.00 96.88 89 GLU A O 1
ATOM 747 N N . ASP A 1 90 ? 15.984 -8.905 -26.906 1.00 97.00 90 ASP A N 1
ATOM 748 C CA . ASP A 1 90 ? 17.374 -9.339 -27.105 1.00 97.00 90 ASP A CA 1
ATOM 749 C C . ASP A 1 90 ? 18.200 -9.321 -25.806 1.00 97.00 90 ASP A C 1
ATOM 751 O O . ASP A 1 90 ? 18.924 -10.267 -25.510 1.00 97.00 90 ASP A O 1
ATOM 755 N N . ILE A 1 91 ? 18.037 -8.286 -24.973 1.00 94.88 91 ILE A N 1
ATOM 756 C CA . ILE A 1 91 ? 18.725 -8.195 -23.671 1.00 94.88 91 ILE A CA 1
ATOM 757 C C . ILE A 1 91 ? 18.011 -8.968 -22.547 1.00 94.88 91 ILE A C 1
ATOM 759 O O . ILE A 1 91 ? 18.501 -9.000 -21.418 1.00 94.88 91 ILE A O 1
ATOM 763 N N . GLY A 1 92 ? 16.839 -9.550 -22.820 1.00 94.94 92 GLY A N 1
ATOM 764 C CA . GLY A 1 92 ? 16.056 -10.310 -21.843 1.00 94.94 92 GLY A CA 1
ATOM 765 C C . GLY A 1 92 ? 15.354 -9.466 -20.774 1.00 94.94 92 GLY A C 1
ATOM 766 O O . GLY A 1 92 ? 15.015 -9.990 -19.719 1.00 94.94 92 GLY A O 1
ATOM 767 N N . TYR A 1 93 ? 15.109 -8.177 -21.020 1.00 95.00 93 TYR A N 1
ATOM 768 C CA . TYR A 1 93 ? 14.476 -7.269 -20.057 1.00 95.00 93 TYR A CA 1
ATOM 769 C C . TYR A 1 93 ? 13.142 -6.721 -20.558 1.00 95.00 93 TYR A C 1
ATOM 771 O O . TYR A 1 93 ? 12.841 -6.690 -21.747 1.00 95.00 93 TYR A O 1
ATOM 779 N N . SER A 1 94 ? 12.319 -6.218 -19.635 1.00 94.69 94 SER A N 1
ATOM 780 C CA . SER A 1 94 ? 11.134 -5.458 -20.029 1.00 94.69 94 SER A CA 1
ATOM 781 C C . SER A 1 94 ? 11.527 -4.087 -20.597 1.00 94.69 94 SER A C 1
ATOM 783 O O . SER A 1 94 ? 12.524 -3.490 -20.188 1.00 94.69 94 SER A O 1
ATOM 785 N N . ARG A 1 95 ? 10.689 -3.522 -21.473 1.00 95.38 95 ARG A N 1
ATOM 786 C CA . ARG A 1 95 ? 10.879 -2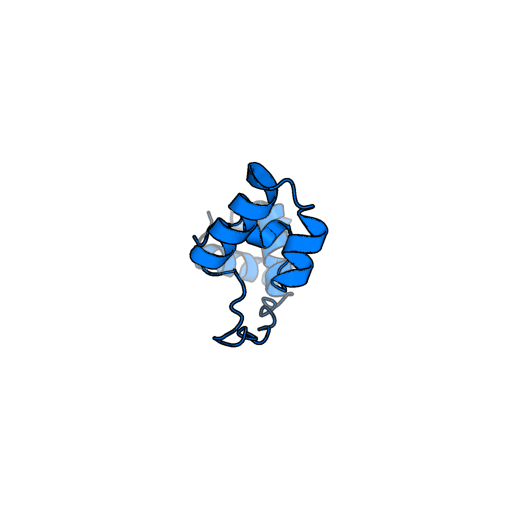.159 -22.015 1.00 95.38 95 ARG A CA 1
ATOM 787 C C . ARG A 1 95 ? 10.980 -1.101 -20.913 1.00 95.38 95 ARG A C 1
ATOM 789 O O . ARG A 1 95 ? 11.723 -0.140 -21.057 1.00 95.38 95 ARG A O 1
ATOM 796 N N . ALA A 1 96 ? 10.240 -1.279 -19.816 1.00 95.00 96 ALA A N 1
ATOM 797 C CA . ALA A 1 96 ? 10.268 -0.362 -18.681 1.00 95.00 96 ALA A CA 1
ATOM 798 C C . ALA A 1 96 ? 11.605 -0.429 -17.931 1.00 95.00 96 ALA A C 1
ATOM 800 O O . ALA A 1 96 ? 12.143 0.606 -17.551 1.00 95.00 96 ALA A O 1
ATOM 801 N N . SER A 1 97 ? 12.175 -1.628 -17.782 1.00 92.69 97 SER A N 1
ATOM 802 C CA . SER A 1 97 ? 13.426 -1.861 -17.048 1.00 92.69 97 SER A CA 1
ATOM 803 C C . SER A 1 97 ? 14.620 -1.083 -17.615 1.00 92.69 97 SER A C 1
ATOM 805 O O . SER A 1 97 ? 15.553 -0.789 -16.876 1.00 92.69 97 SER A O 1
ATOM 807 N N . ILE A 1 98 ? 14.581 -0.711 -18.898 1.00 93.44 98 ILE A N 1
ATOM 808 C CA . ILE A 1 98 ? 15.615 0.106 -19.554 1.00 93.44 98 ILE A CA 1
ATOM 809 C C . ILE A 1 98 ? 15.660 1.533 -18.979 1.00 93.44 98 ILE A C 1
ATOM 811 O O . ILE A 1 98 ? 16.733 2.123 -18.891 1.00 93.44 98 ILE A O 1
ATOM 815 N N . TYR A 1 99 ? 14.515 2.073 -18.548 1.00 92.38 99 TYR A N 1
ATOM 816 C CA . TYR A 1 99 ? 14.377 3.463 -18.091 1.00 92.38 99 TYR A CA 1
ATOM 817 C C . TYR A 1 99 ? 14.239 3.612 -16.571 1.00 92.38 99 TYR A C 1
ATOM 819 O O . TYR A 1 99 ? 14.221 4.731 -16.065 1.00 92.38 99 TYR A O 1
ATOM 827 N N . VAL A 1 100 ? 14.100 2.507 -15.839 1.00 90.38 100 VAL A N 1
ATOM 828 C CA . VAL A 1 100 ? 13.980 2.529 -14.377 1.00 90.38 100 VAL A CA 1
ATOM 829 C C . VAL A 1 100 ? 15.358 2.767 -13.757 1.00 90.38 100 VAL A C 1
ATOM 831 O O . VAL A 1 100 ? 16.304 2.027 -14.035 1.00 90.38 100 VAL A O 1
ATOM 834 N N . SER A 1 101 ? 15.473 3.783 -12.903 1.00 75.06 101 SER A N 1
ATOM 835 C CA . SER A 1 101 ? 16.646 3.989 -12.046 1.00 75.06 101 SER A CA 1
ATOM 836 C C . SER A 1 101 ? 16.592 3.055 -10.839 1.00 75.06 101 SER A C 1
ATOM 838 O O . SER A 1 101 ? 15.510 2.763 -10.331 1.00 75.06 101 SER A O 1
ATOM 840 N N . ASP A 1 102 ? 17.755 2.590 -10.393 1.00 66.06 102 ASP A N 1
ATOM 841 C CA . ASP A 1 102 ? 17.882 1.930 -9.096 1.00 66.06 102 ASP A CA 1
ATOM 842 C C . ASP A 1 102 ? 17.877 3.035 -8.025 1.00 66.06 102 ASP A C 1
ATOM 844 O O . ASP A 1 102 ? 18.709 3.942 -8.082 1.00 66.06 102 ASP A O 1
ATOM 848 N N . GLU A 1 103 ? 16.868 3.021 -7.151 1.00 55.78 103 GLU A N 1
ATOM 849 C CA . GLU A 1 103 ? 16.694 3.960 -6.027 1.00 55.78 103 GLU A CA 1
ATOM 850 C C . GLU A 1 103 ? 17.482 3.494 -4.795 1.00 55.78 103 GLU A C 1
ATOM 852 O O . GLU A 1 103 ? 17.475 2.268 -4.524 1.00 55.78 103 GLU A O 1
#

Radius of gyration: 28.44 Å; chains: 1; bounding box: 50×27×66 Å